Protein AF-A0A7W1JBT4-F1 (afdb_monomer_lite)

Radius of gyration: 19.93 Å; chains: 1; bounding box: 42×44×50 Å

Sequence (128 aa):
SKAARTGSGAITASFREVPMSALPQLRQLHDECQEAGFPGIMMIGRPGQPVLNVPVHEGRVGLVLATGLNPLASLWEKDHLAPGKRGDALLRLETSRPMVGPAPFEQLIPYRAFRERATALLAATAST

Structure (mmCIF, N/CA/C/O backbone):
data_AF-A0A7W1JBT4-F1
#
_entry.id   AF-A0A7W1JBT4-F1
#
loop_
_atom_site.group_PDB
_atom_site.id
_atom_site.type_symbol
_atom_site.label_atom_id
_atom_site.label_alt_id
_atom_site.label_comp_id
_atom_site.label_asym_id
_atom_site.label_entity_id
_atom_site.label_seq_id
_atom_site.pdbx_PDB_ins_code
_atom_site.Cartn_x
_atom_site.Cartn_y
_atom_site.Cartn_z
_atom_site.occupancy
_atom_site.B_iso_or_equiv
_atom_site.auth_seq_id
_atom_site.auth_comp_id
_atom_site.auth_asym_id
_atom_site.auth_atom_id
_atom_site.pdbx_PDB_model_num
ATOM 1 N N . SER A 1 1 ? 5.235 -7.204 -15.869 1.00 68.75 1 SER A N 1
ATOM 2 C CA . SER A 1 1 ? 5.820 -7.898 -14.706 1.00 68.75 1 SER A CA 1
ATOM 3 C C . SER A 1 1 ? 5.490 -9.384 -14.682 1.00 68.75 1 SER A C 1
ATOM 5 O O . SER A 1 1 ? 4.602 -9.826 -15.413 1.00 68.75 1 SER A O 1
ATOM 7 N N . LYS A 1 2 ? 6.199 -10.180 -13.865 1.00 69.75 2 LYS A N 1
ATOM 8 C CA . LYS A 1 2 ? 5.814 -11.581 -13.567 1.00 69.75 2 LYS A CA 1
ATOM 9 C C . LYS A 1 2 ? 4.412 -11.632 -12.940 1.00 69.75 2 LYS A C 1
ATOM 11 O O . LYS A 1 2 ? 3.558 -12.349 -13.450 1.00 69.75 2 LYS A O 1
ATOM 16 N N . ALA A 1 3 ? 4.161 -10.765 -11.953 1.00 75.56 3 ALA A N 1
ATOM 17 C CA . ALA A 1 3 ? 2.875 -10.639 -11.267 1.00 75.56 3 ALA A CA 1
ATOM 18 C C . ALA A 1 3 ? 1.701 -10.423 -12.238 1.00 75.56 3 ALA A C 1
ATOM 20 O O . ALA A 1 3 ? 0.725 -11.161 -12.176 1.00 75.56 3 ALA A O 1
ATOM 21 N N . ALA A 1 4 ? 1.823 -9.494 -13.193 1.00 72.38 4 ALA A N 1
ATOM 22 C CA . ALA A 1 4 ? 0.761 -9.222 -14.166 1.00 72.38 4 ALA A CA 1
ATOM 23 C C . ALA A 1 4 ? 0.524 -10.366 -15.169 1.00 72.38 4 ALA A C 1
ATOM 25 O O . ALA A 1 4 ? -0.594 -10.543 -15.636 1.00 72.38 4 ALA A O 1
ATOM 26 N N . ARG A 1 5 ? 1.562 -11.135 -15.532 1.00 76.69 5 ARG A N 1
ATOM 27 C CA . ARG A 1 5 ? 1.441 -12.214 -16.531 1.00 76.69 5 ARG A CA 1
ATOM 28 C C . ARG A 1 5 ? 0.942 -13.527 -15.947 1.00 76.69 5 ARG A C 1
ATOM 30 O O . ARG A 1 5 ? 0.265 -14.271 -16.641 1.00 76.69 5 ARG A O 1
ATOM 37 N N . THR A 1 6 ? 1.347 -13.844 -14.721 1.00 77.56 6 THR A N 1
ATOM 38 C CA . THR A 1 6 ? 1.108 -15.167 -14.126 1.00 77.56 6 THR A CA 1
ATOM 39 C C . THR A 1 6 ? 0.204 -15.114 -12.901 1.00 77.56 6 THR A C 1
ATOM 41 O O . THR A 1 6 ? -0.013 -16.146 -12.278 1.00 77.56 6 THR A O 1
ATOM 44 N N . GLY A 1 7 ? -0.229 -13.923 -12.475 1.00 71.88 7 GLY A N 1
ATOM 45 C CA . GLY A 1 7 ? -0.911 -13.734 -11.192 1.00 71.88 7 GLY A CA 1
ATOM 46 C C . GLY A 1 7 ? -0.025 -14.022 -9.972 1.00 71.88 7 GLY A C 1
ATOM 47 O O . GLY A 1 7 ? -0.526 -14.112 -8.859 1.00 71.88 7 GLY A O 1
ATOM 48 N N . SER A 1 8 ? 1.290 -14.190 -10.160 1.00 72.62 8 SER A N 1
ATOM 49 C CA . SER A 1 8 ? 2.231 -14.586 -9.107 1.00 72.62 8 SER A CA 1
ATOM 50 C C . SER A 1 8 ? 3.504 -13.745 -9.173 1.00 72.62 8 SER A C 1
ATOM 52 O O . SER A 1 8 ? 4.185 -13.687 -10.198 1.00 72.62 8 SER A O 1
ATOM 54 N N . GLY A 1 9 ? 3.839 -13.076 -8.074 1.00 73.56 9 GLY A N 1
ATOM 55 C CA . GLY A 1 9 ? 4.991 -12.184 -7.974 1.00 73.56 9 GLY A CA 1
ATOM 56 C C . GLY A 1 9 ? 4.807 -11.160 -6.861 1.00 73.56 9 GLY A C 1
ATOM 57 O O . GLY A 1 9 ? 3.793 -11.161 -6.170 1.00 73.56 9 GLY A O 1
ATOM 58 N N . ALA A 1 10 ? 5.797 -10.288 -6.695 1.00 78.38 10 ALA A N 1
ATOM 59 C CA . ALA A 1 10 ? 5.703 -9.174 -5.765 1.00 78.38 10 ALA A CA 1
ATOM 60 C C . ALA A 1 10 ? 5.029 -7.976 -6.446 1.00 78.38 10 ALA A C 1
ATOM 62 O O . ALA A 1 10 ? 5.320 -7.664 -7.600 1.00 78.38 10 ALA A O 1
ATOM 63 N N . ILE A 1 11 ? 4.150 -7.304 -5.710 1.00 79.62 11 ILE A N 1
ATOM 64 C CA . ILE A 1 11 ? 3.602 -5.990 -6.049 1.00 79.62 11 ILE A CA 1
ATOM 65 C C . ILE A 1 11 ? 3.768 -5.081 -4.836 1.00 79.62 11 ILE A C 1
ATOM 67 O O . ILE A 1 11 ? 3.926 -5.561 -3.712 1.00 79.62 11 ILE A O 1
ATOM 71 N N . THR A 1 12 ? 3.700 -3.772 -5.047 1.00 83.19 12 THR A N 1
ATOM 72 C CA . THR A 1 12 ? 3.577 -2.835 -3.929 1.00 83.19 12 THR A CA 1
ATOM 73 C C . THR A 1 12 ? 2.116 -2.741 -3.501 1.00 83.19 12 THR A C 1
ATOM 75 O O . THR A 1 12 ? 1.206 -2.795 -4.329 1.00 83.19 12 THR A O 1
ATOM 78 N N . ALA A 1 13 ? 1.878 -2.623 -2.203 1.00 84.75 13 ALA A N 1
ATOM 79 C CA . ALA A 1 13 ? 0.553 -2.382 -1.659 1.00 84.75 13 ALA A CA 1
ATOM 80 C C . ALA A 1 13 ? 0.665 -1.387 -0.509 1.00 84.75 13 ALA A C 1
ATOM 82 O O . ALA A 1 13 ? 1.661 -1.371 0.214 1.00 84.75 13 ALA A O 1
ATOM 83 N N . SER A 1 14 ? -0.359 -0.555 -0.348 1.00 88.69 14 SER A N 1
ATOM 84 C CA . SER A 1 14 ? -0.480 0.306 0.823 1.00 88.69 14 SER A CA 1
ATOM 85 C C . SER A 1 14 ? -1.373 -0.354 1.864 1.00 88.69 14 SER A C 1
ATOM 87 O O . SER A 1 14 ? -2.355 -1.020 1.529 1.00 88.69 14 SER A O 1
ATOM 89 N N . PHE A 1 15 ? -1.012 -0.163 3.128 1.00 92.94 15 PHE A N 1
ATOM 90 C CA . PHE A 1 15 ? -1.815 -0.572 4.267 1.00 92.94 15 PHE A CA 1
ATOM 91 C C . PHE A 1 15 ? -2.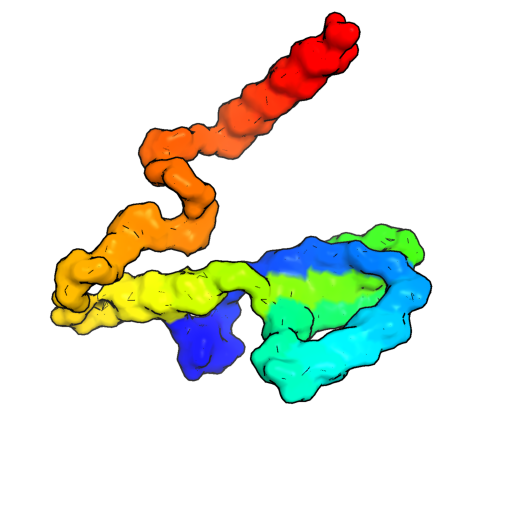516 0.649 4.850 1.00 92.94 15 PHE A C 1
ATOM 93 O O . PHE A 1 15 ? -1.891 1.697 5.030 1.00 92.94 15 PHE A O 1
ATOM 100 N N . ARG A 1 16 ? -3.812 0.533 5.127 1.00 94.38 16 ARG A N 1
ATOM 101 C CA . ARG A 1 16 ? -4.602 1.587 5.766 1.00 94.38 16 ARG A CA 1
ATOM 102 C C . ARG A 1 16 ? -5.465 0.994 6.859 1.00 94.38 16 ARG A C 1
ATOM 104 O O . ARG A 1 16 ? -5.845 -0.166 6.789 1.00 94.38 16 ARG A O 1
ATOM 111 N N . GLU A 1 17 ? -5.824 1.819 7.827 1.00 96.56 17 GLU A N 1
ATOM 112 C CA . GLU A 1 17 ? -6.800 1.455 8.843 1.00 96.56 17 GLU A CA 1
ATOM 113 C C . GLU A 1 17 ? -7.988 2.402 8.799 1.00 96.56 17 GLU A C 1
ATOM 115 O O . GLU A 1 17 ? -7.830 3.615 8.639 1.00 96.56 17 GLU A O 1
ATOM 120 N N . VAL A 1 18 ? -9.176 1.851 9.010 1.00 96.62 18 VAL A N 1
ATOM 121 C CA . VAL A 1 18 ? -10.418 2.616 9.147 1.00 96.62 18 VAL A CA 1
ATOM 122 C C . VAL A 1 18 ? -11.117 2.259 10.460 1.00 96.62 18 VAL A C 1
ATOM 124 O O . VAL A 1 18 ? -10.896 1.163 10.979 1.00 96.62 18 VAL A O 1
ATOM 127 N N . PRO A 1 19 ? -11.960 3.142 11.022 1.00 97.56 19 PRO A N 1
ATOM 128 C CA . PRO A 1 19 ? -12.802 2.792 12.164 1.00 97.56 19 PRO A CA 1
ATOM 129 C C . PRO A 1 19 ? -13.714 1.604 11.838 1.00 97.56 19 PRO A C 1
ATOM 131 O O . PRO A 1 19 ? -14.270 1.533 10.742 1.00 97.56 19 PRO A O 1
ATOM 134 N N . MET A 1 20 ? -13.928 0.696 1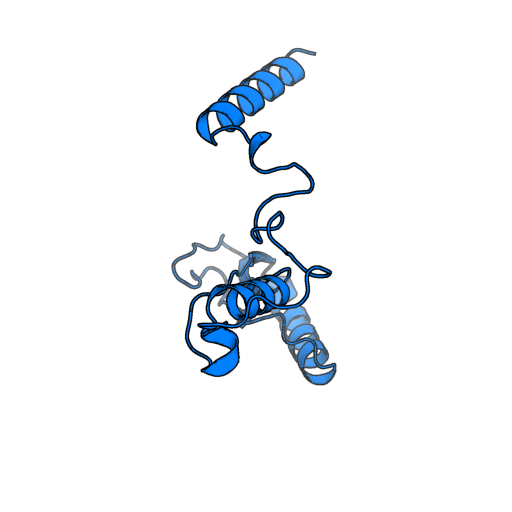2.793 1.00 97.06 20 MET A N 1
ATOM 135 C CA . MET A 1 20 ? -14.806 -0.465 12.584 1.00 97.06 20 MET A CA 1
ATOM 136 C C . MET A 1 20 ? -16.260 -0.076 12.286 1.00 97.06 20 MET A C 1
ATOM 138 O O . MET A 1 20 ? -16.965 -0.820 11.608 1.00 97.06 20 MET A O 1
ATOM 142 N N . SER A 1 21 ? -16.695 1.102 12.742 1.00 97.19 21 SER A N 1
ATOM 143 C CA . SER A 1 21 ? -18.022 1.653 12.451 1.00 97.19 21 SER A CA 1
ATOM 144 C C . SER A 1 21 ? -18.243 1.939 10.964 1.00 97.19 21 SER A C 1
ATOM 146 O O . SER A 1 21 ? -19.386 1.940 10.525 1.00 97.19 21 SER A O 1
ATOM 148 N N . ALA A 1 22 ? -17.171 2.134 10.187 1.00 96.94 22 ALA A N 1
ATOM 149 C CA . ALA A 1 22 ? -17.232 2.358 8.745 1.00 96.94 22 ALA A CA 1
ATOM 150 C C . ALA A 1 22 ? -17.216 1.053 7.928 1.00 96.94 22 ALA A C 1
ATOM 152 O O . ALA A 1 22 ? -17.261 1.101 6.701 1.00 96.94 22 ALA A O 1
ATOM 153 N N . LEU A 1 23 ? -17.114 -0.118 8.572 1.00 95.56 23 LEU A N 1
ATOM 154 C CA . LEU A 1 23 ? -16.982 -1.400 7.876 1.00 95.56 23 LEU A CA 1
ATOM 155 C C . LEU A 1 23 ? -18.170 -1.732 6.949 1.00 95.56 23 LEU A C 1
ATOM 157 O O . LEU A 1 23 ? -17.907 -2.221 5.849 1.00 95.56 23 LEU A O 1
ATOM 161 N N . PRO A 1 24 ? -19.443 -1.482 7.322 1.00 96.50 24 PRO A N 1
ATOM 162 C CA . PRO A 1 24 ? -20.569 -1.711 6.416 1.00 96.50 24 PRO A CA 1
ATOM 163 C C . PRO A 1 24 ? -20.478 -0.855 5.146 1.00 96.50 24 PRO A C 1
ATOM 165 O O . PRO A 1 24 ? -20.564 -1.385 4.043 1.00 96.50 24 PRO A O 1
ATOM 168 N N . GLN A 1 25 ? -20.211 0.445 5.295 1.00 97.00 25 GLN A N 1
ATOM 169 C CA . GLN A 1 25 ? -20.079 1.379 4.173 1.00 97.00 25 GLN A CA 1
ATOM 170 C C . GLN A 1 25 ? -18.846 1.070 3.318 1.00 97.00 25 GLN A C 1
ATOM 172 O O . GLN A 1 25 ? -18.904 1.164 2.098 1.00 97.00 25 GLN A O 1
ATOM 177 N N . LEU A 1 26 ? -17.735 0.659 3.937 1.00 95.25 26 LEU A N 1
ATOM 178 C CA . LEU A 1 26 ? -16.533 0.236 3.219 1.00 95.25 26 LEU A CA 1
ATOM 179 C C . LEU A 1 26 ? -16.802 -0.986 2.333 1.00 95.25 26 LEU A C 1
ATOM 181 O O . LEU A 1 26 ? -16.265 -1.056 1.233 1.00 95.25 26 LEU A O 1
ATOM 185 N N . ARG A 1 27 ? -17.603 -1.950 2.805 1.00 95.06 27 ARG A N 1
ATOM 186 C CA . ARG A 1 27 ? -17.978 -3.134 2.015 1.00 95.06 27 ARG A CA 1
ATOM 187 C C . ARG A 1 27 ? -18.856 -2.755 0.831 1.00 95.06 27 ARG A C 1
ATOM 189 O O . ARG A 1 27 ? -18.551 -3.165 -0.276 1.00 95.06 27 ARG A O 1
ATOM 196 N N . GLN A 1 28 ? -19.855 -1.906 1.055 1.00 96.31 28 GLN A N 1
ATOM 197 C CA . GLN A 1 28 ? -20.679 -1.389 -0.034 1.00 96.31 28 GLN A CA 1
ATOM 198 C C . GLN A 1 28 ? -19.824 -0.661 -1.086 1.00 96.31 28 GLN A C 1
ATOM 200 O O . GLN A 1 28 ? -19.905 -0.969 -2.268 1.00 96.31 28 GLN A O 1
ATOM 205 N N . LEU A 1 29 ? -18.938 0.244 -0.652 1.00 93.00 29 LEU A N 1
ATOM 206 C CA . LEU A 1 29 ? -18.033 0.957 -1.556 1.00 93.00 29 LEU A CA 1
ATOM 207 C C . LEU A 1 29 ? -17.077 0.004 -2.285 1.00 93.00 29 LEU A C 1
ATOM 209 O O . LEU A 1 29 ? -16.726 0.243 -3.437 1.00 93.00 29 LEU A O 1
ATOM 213 N N . HIS A 1 30 ? -16.618 -1.057 -1.617 1.00 91.94 30 HIS A N 1
ATOM 214 C CA . HIS A 1 30 ? -15.801 -2.085 -2.252 1.00 91.94 30 HIS A CA 1
ATOM 215 C C . HIS A 1 30 ? -16.550 -2.746 -3.408 1.00 91.94 30 HIS A C 1
ATOM 217 O O . HIS A 1 30 ? -15.978 -2.837 -4.493 1.00 91.94 30 HIS A O 1
ATOM 223 N N . ASP A 1 31 ? -17.803 -3.140 -3.190 1.00 92.75 31 ASP A N 1
ATOM 224 C CA . ASP A 1 31 ? -18.639 -3.780 -4.205 1.00 92.75 31 ASP A CA 1
ATOM 225 C C . ASP A 1 31 ? -18.889 -2.819 -5.384 1.00 92.75 31 ASP A C 1
ATOM 227 O O . ASP A 1 31 ? -18.602 -3.166 -6.529 1.00 92.75 31 ASP A O 1
ATOM 231 N N . GLU A 1 32 ? -19.260 -1.564 -5.107 1.00 90.88 32 GLU A N 1
ATOM 232 C CA . GLU A 1 32 ? -19.417 -0.509 -6.124 1.00 90.88 32 GLU A CA 1
ATOM 233 C C . GLU A 1 32 ? -18.119 -0.269 -6.926 1.00 90.88 32 GLU A C 1
ATOM 235 O O . GLU A 1 32 ? -18.147 -0.123 -8.151 1.00 90.88 32 GLU A O 1
ATOM 240 N N . CYS A 1 33 ? -16.951 -0.271 -6.269 1.00 81.88 33 CYS A N 1
ATOM 241 C CA . CYS A 1 33 ? -15.664 -0.150 -6.961 1.00 81.88 33 CYS A CA 1
ATOM 242 C C . CYS A 1 33 ? -15.377 -1.355 -7.863 1.00 81.88 33 CYS A C 1
ATOM 244 O O . CYS A 1 33 ? -14.807 -1.172 -8.940 1.00 81.88 33 CYS A O 1
ATOM 246 N N . GLN A 1 34 ? -15.728 -2.576 -7.442 1.00 81.19 34 GLN A N 1
ATOM 247 C CA . GLN A 1 34 ? -15.553 -3.769 -8.276 1.00 81.19 34 GLN A CA 1
ATOM 248 C C . GLN A 1 34 ? -16.438 -3.689 -9.522 1.00 81.19 34 GLN A C 1
ATOM 250 O O . GLN A 1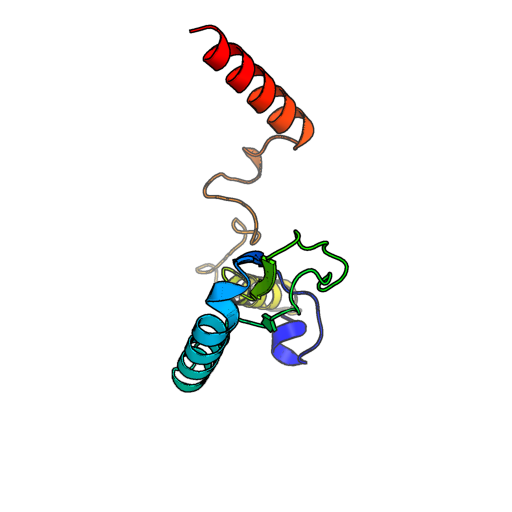 34 ? -15.941 -3.895 -10.629 1.00 81.19 34 GLN A O 1
ATOM 255 N N . GLU A 1 35 ? -17.712 -3.326 -9.357 1.00 84.38 35 GLU A N 1
ATOM 256 C CA . GLU A 1 35 ? -18.668 -3.169 -10.460 1.00 84.38 35 GLU A CA 1
ATOM 257 C C . GLU A 1 35 ? -18.230 -2.090 -11.459 1.00 84.38 35 GLU A C 1
ATOM 259 O O . GLU A 1 35 ? -18.335 -2.278 -12.671 1.00 84.38 35 GLU A O 1
ATOM 264 N N . ALA A 1 36 ? -17.658 -0.988 -10.967 1.00 80.88 36 ALA A N 1
ATOM 265 C CA . ALA A 1 36 ? -17.122 0.090 -11.794 1.00 80.88 36 ALA A CA 1
ATOM 266 C C . ALA A 1 36 ? -15.747 -0.219 -12.429 1.00 80.88 36 ALA A C 1
ATOM 268 O O . ALA A 1 36 ? -15.207 0.617 -13.155 1.00 80.88 36 ALA A O 1
ATOM 269 N N . GLY A 1 37 ? -15.156 -1.392 -12.170 1.00 76.25 37 GLY A N 1
ATOM 270 C CA . GLY A 1 37 ? -13.866 -1.789 -12.743 1.00 76.25 37 GLY A CA 1
ATOM 271 C C . GLY A 1 37 ? -12.641 -1.162 -12.065 1.00 76.25 37 GLY A C 1
ATOM 272 O O . GLY A 1 37 ? -11.576 -1.075 -12.678 1.00 76.25 37 GLY A O 1
ATOM 273 N N . PHE A 1 38 ? -12.755 -0.764 -10.795 1.00 73.56 38 PHE A N 1
ATOM 274 C CA . PHE A 1 38 ? -11.668 -0.228 -9.968 1.00 73.56 38 PHE A CA 1
ATOM 275 C C . PHE A 1 38 ? -11.260 -1.197 -8.837 1.00 73.56 38 PHE A C 1
ATOM 277 O O . PHE A 1 38 ? -11.476 -0.911 -7.654 1.00 73.56 38 PHE A O 1
ATOM 284 N N . PRO A 1 39 ? -10.611 -2.338 -9.146 1.00 69.88 39 PRO A N 1
ATOM 285 C CA . PRO A 1 39 ? -10.228 -3.333 -8.149 1.00 69.88 39 PRO A CA 1
ATOM 286 C C . PRO A 1 39 ? -8.951 -2.921 -7.395 1.00 69.88 39 PRO A C 1
ATOM 288 O O . PRO A 1 39 ? -7.881 -3.494 -7.577 1.00 69.88 39 PRO A O 1
ATOM 291 N N . GLY A 1 40 ? -9.043 -1.883 -6.560 1.00 76.62 40 GLY A N 1
ATOM 292 C CA . GLY A 1 40 ? -7.911 -1.381 -5.769 1.00 76.62 40 GLY A CA 1
ATOM 293 C C . GLY A 1 40 ? -7.782 -2.023 -4.386 1.00 76.62 40 GLY A C 1
ATOM 294 O O . GLY A 1 40 ? -6.685 -2.085 -3.831 1.00 76.62 40 GLY A O 1
ATOM 295 N N . ILE A 1 41 ? -8.891 -2.500 -3.817 1.00 86.69 41 ILE A N 1
ATOM 296 C CA . ILE A 1 41 ? -8.933 -3.147 -2.500 1.00 86.69 41 ILE A CA 1
ATOM 297 C C . ILE A 1 41 ? -8.659 -4.640 -2.668 1.00 86.69 41 ILE A C 1
ATOM 299 O O . ILE A 1 41 ? -9.456 -5.353 -3.269 1.00 86.69 41 ILE A O 1
ATOM 303 N N . MET A 1 42 ? -7.546 -5.103 -2.102 1.00 86.69 42 MET A N 1
ATOM 304 C CA . MET A 1 42 ? -7.121 -6.505 -2.149 1.00 86.69 42 MET A CA 1
ATOM 305 C C . MET A 1 42 ? -7.638 -7.316 -0.964 1.00 86.69 42 MET A C 1
ATOM 307 O O . MET A 1 42 ? -7.878 -8.512 -1.087 1.00 86.69 42 MET A O 1
ATOM 311 N N . MET A 1 43 ? -7.743 -6.688 0.210 1.00 90.50 43 MET A N 1
ATOM 312 C CA . MET A 1 43 ? -8.152 -7.372 1.433 1.00 90.50 43 MET A CA 1
ATOM 313 C C . MET A 1 43 ? -8.731 -6.383 2.437 1.00 90.50 43 MET A C 1
ATOM 315 O O . MET A 1 43 ? -8.122 -5.348 2.707 1.00 90.50 43 MET A O 1
ATOM 319 N N . ILE A 1 44 ? -9.868 -6.745 3.028 1.00 95.06 44 ILE A N 1
ATOM 320 C CA . ILE A 1 44 ? -10.452 -6.078 4.194 1.00 95.06 44 ILE A CA 1
ATOM 321 C C . ILE A 1 44 ? -10.321 -7.041 5.375 1.00 95.06 44 ILE A C 1
ATOM 323 O O . ILE A 1 44 ? -10.787 -8.180 5.312 1.00 95.06 44 ILE A O 1
ATOM 327 N N . GLY A 1 45 ? -9.658 -6.597 6.437 1.00 94.94 45 GLY A N 1
ATOM 328 C CA . GLY A 1 45 ? -9.448 -7.373 7.652 1.00 94.94 45 GLY A CA 1
ATOM 329 C C . GLY A 1 45 ? -10.704 -7.536 8.505 1.00 94.94 45 GLY A C 1
ATOM 330 O O . GLY A 1 45 ? -11.792 -7.051 8.188 1.00 94.94 45 GLY A O 1
ATOM 331 N N . ARG A 1 46 ? -10.534 -8.202 9.648 1.00 94.62 46 ARG A N 1
ATOM 332 C CA . ARG A 1 46 ? -11.541 -8.226 10.717 1.00 94.62 46 ARG A CA 1
ATOM 333 C C . ARG A 1 46 ? -11.218 -7.140 11.756 1.00 94.62 46 ARG A C 1
ATOM 335 O O . ARG A 1 46 ? -10.045 -6.795 11.902 1.00 94.62 46 ARG A O 1
ATOM 342 N N . PRO A 1 47 ? -12.218 -6.603 12.478 1.00 95.25 47 PRO A N 1
ATOM 343 C CA . PRO A 1 47 ? -11.981 -5.614 13.529 1.00 95.25 47 PRO A CA 1
ATOM 344 C C . PRO A 1 47 ? -10.958 -6.089 14.566 1.00 95.25 47 PRO A C 1
ATOM 346 O O . PRO A 1 47 ? -11.077 -7.200 15.081 1.00 95.25 47 PRO A O 1
ATOM 349 N N . GLY A 1 48 ? -9.949 -5.259 14.841 1.00 92.56 48 GLY A N 1
ATOM 350 C CA . GLY A 1 48 ? -8.884 -5.528 15.814 1.00 92.56 48 GLY A CA 1
ATOM 351 C C . GLY A 1 48 ? -7.987 -6.728 15.489 1.00 92.56 48 GLY A C 1
ATOM 352 O O . GLY A 1 48 ? -7.220 -7.155 16.346 1.00 92.56 48 GLY A O 1
ATOM 353 N N . GLN A 1 49 ? -8.088 -7.308 14.287 1.00 95.44 49 GLN A N 1
ATOM 354 C CA . GLN A 1 49 ? -7.283 -8.462 13.888 1.00 95.44 49 GLN A CA 1
ATOM 355 C C . GLN A 1 49 ? -6.159 -8.047 12.934 1.00 95.44 49 GLN A C 1
ATOM 357 O O . GLN A 1 49 ? -6.416 -7.275 12.004 1.00 95.44 49 GLN A O 1
ATOM 362 N N . PRO A 1 50 ? -4.938 -8.587 13.105 1.00 93.25 50 PRO A N 1
ATOM 363 C CA . PRO A 1 50 ? -3.846 -8.361 12.169 1.00 93.25 50 PRO A CA 1
ATOM 364 C C . PRO A 1 50 ? -4.192 -8.802 10.744 1.00 93.25 50 PRO A C 1
ATOM 366 O O . PRO A 1 50 ? -4.918 -9.774 10.526 1.00 93.25 50 PRO A O 1
ATOM 369 N N . VAL A 1 51 ? -3.611 -8.117 9.761 1.00 93.62 51 VAL A N 1
ATOM 370 C CA . VAL A 1 51 ? -3.771 -8.421 8.334 1.00 93.62 51 VAL A CA 1
ATOM 371 C C . VAL A 1 51 ? -2.387 -8.526 7.711 1.00 93.62 51 VAL A C 1
ATOM 373 O O . VAL A 1 51 ? -1.597 -7.596 7.816 1.00 93.62 51 VAL A O 1
ATOM 376 N N . LEU A 1 52 ? -2.069 -9.661 7.078 1.00 90.00 52 LEU A N 1
ATOM 377 C CA . LEU A 1 52 ? -0.728 -9.936 6.529 1.00 90.00 52 LEU A CA 1
ATOM 378 C C . LEU A 1 52 ? 0.404 -9.703 7.553 1.00 90.00 52 LEU A C 1
ATOM 380 O O . LEU A 1 52 ? 1.449 -9.152 7.220 1.00 90.00 52 LEU A O 1
ATOM 384 N N . ASN A 1 53 ? 0.180 -10.105 8.810 1.00 91.56 53 ASN A N 1
ATOM 385 C CA . ASN A 1 53 ? 1.079 -9.875 9.951 1.00 91.56 53 ASN A CA 1
ATOM 386 C C . ASN A 1 53 ? 1.338 -8.395 10.295 1.00 91.56 53 ASN A C 1
ATOM 388 O O . ASN A 1 53 ? 2.209 -8.102 11.112 1.00 91.56 53 ASN A O 1
ATOM 392 N N . VAL A 1 54 ? 0.571 -7.464 9.722 1.00 91.69 54 VAL A N 1
ATOM 393 C CA . VAL A 1 54 ? 0.550 -6.060 10.142 1.00 91.69 54 VAL A CA 1
ATOM 394 C C . VAL A 1 54 ? -0.471 -5.916 11.277 1.00 91.69 54 VAL A C 1
ATOM 396 O O . VAL A 1 54 ? -1.632 -6.294 11.081 1.00 91.69 54 VAL A O 1
ATOM 399 N N . PRO A 1 55 ? -0.072 -5.426 12.466 1.00 93.38 55 PRO A N 1
ATOM 400 C CA . PRO A 1 55 ? -0.996 -5.224 13.578 1.00 93.38 55 PRO A CA 1
ATOM 401 C C . PRO A 1 55 ? -2.030 -4.144 13.238 1.00 93.38 55 PRO A C 1
ATOM 403 O O . PRO A 1 55 ? -1.727 -3.204 12.508 1.00 93.38 55 PRO A O 1
ATOM 406 N N . VAL A 1 56 ? -3.239 -4.290 13.784 1.00 96.19 56 VAL A N 1
ATOM 407 C CA . VAL A 1 56 ? -4.346 -3.337 13.627 1.00 96.19 56 VAL A CA 1
ATOM 408 C C . VAL A 1 56 ? -4.757 -2.829 14.999 1.00 96.19 56 VAL A C 1
ATOM 410 O O . VAL A 1 56 ? -4.892 -3.624 15.930 1.00 96.19 56 VAL A O 1
ATOM 413 N N . HIS A 1 57 ? -4.972 -1.521 15.124 1.00 94.94 57 HIS A N 1
ATOM 414 C CA . HIS A 1 57 ? -5.402 -0.922 16.386 1.00 94.94 57 HIS A CA 1
ATOM 415 C C . HIS A 1 57 ? -6.802 -1.394 16.805 1.00 94.94 57 HIS A C 1
ATOM 417 O O . HIS A 1 57 ? -7.672 -1.684 15.977 1.00 94.94 57 HIS A O 1
ATOM 423 N N . GLU A 1 58 ? -7.043 -1.421 18.115 1.00 94.62 58 GLU A N 1
ATOM 424 C CA . GLU A 1 58 ? -8.365 -1.710 18.662 1.00 94.62 58 GLU A CA 1
ATOM 425 C C . GLU A 1 58 ? -9.417 -0.729 18.112 1.00 94.62 58 GLU A C 1
ATOM 427 O O . GLU A 1 58 ? -9.147 0.451 17.876 1.00 94.62 58 GLU A O 1
ATOM 432 N N . GLY A 1 59 ? -10.618 -1.239 17.830 1.00 95.81 59 GLY A N 1
ATOM 433 C CA . GLY A 1 59 ? -11.691 -0.457 17.209 1.00 95.81 59 GLY A CA 1
ATOM 434 C C . GLY A 1 59 ? -11.466 -0.110 15.730 1.00 95.81 59 GLY A C 1
ATOM 435 O O . GLY A 1 59 ? -12.276 0.618 15.148 1.00 95.81 59 GLY A O 1
ATOM 436 N N . ARG A 1 60 ? -10.404 -0.623 15.090 1.00 98.06 60 ARG A N 1
ATOM 437 C CA . ARG A 1 60 ? -10.110 -0.407 13.665 1.00 98.06 60 ARG A CA 1
ATOM 438 C C . ARG A 1 60 ? -10.106 -1.695 12.853 1.00 98.06 60 ARG A C 1
ATOM 440 O O . ARG A 1 60 ? -10.073 -2.803 13.382 1.00 98.06 60 ARG A O 1
ATOM 447 N N . VAL A 1 61 ? -10.172 -1.531 11.537 1.00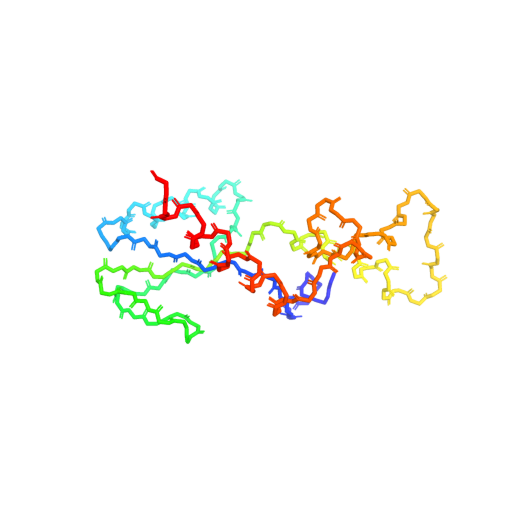 97.69 61 VAL A N 1
ATOM 448 C CA . VAL A 1 61 ? -10.081 -2.595 10.535 1.00 97.69 61 VAL A CA 1
ATOM 449 C C . VAL A 1 61 ? -8.942 -2.259 9.579 1.00 97.69 61 VAL A C 1
ATOM 451 O O . VAL A 1 61 ? -8.889 -1.147 9.052 1.00 97.69 61 VAL A O 1
ATOM 454 N N . GLY A 1 62 ? -8.047 -3.222 9.350 1.00 96.56 62 GLY A N 1
ATOM 455 C CA . GLY A 1 62 ? -6.968 -3.106 8.369 1.00 96.56 62 GLY A CA 1
ATOM 456 C C . GLY A 1 62 ? -7.453 -3.313 6.932 1.00 96.56 62 GLY A C 1
ATOM 457 O O . GLY A 1 62 ? -8.330 -4.136 6.671 1.00 96.56 62 GLY A O 1
ATOM 458 N N . LEU A 1 63 ? -6.852 -2.589 5.994 1.00 95.06 63 LEU A N 1
ATOM 459 C CA . LEU A 1 63 ? -7.151 -2.594 4.565 1.00 95.06 63 LEU A CA 1
ATOM 460 C C . LEU A 1 63 ? -5.846 -2.694 3.772 1.00 95.06 63 LEU A C 1
ATOM 462 O O . LEU A 1 63 ? -4.920 -1.912 3.998 1.00 95.06 63 LEU A O 1
ATOM 466 N N . VAL A 1 64 ? -5.794 -3.609 2.805 1.00 91.88 64 VAL A N 1
ATOM 467 C CA . VAL A 1 64 ? -4.681 -3.731 1.853 1.00 91.88 64 VAL A CA 1
ATOM 468 C C . VAL A 1 64 ? -5.139 -3.238 0.489 1.00 91.88 64 VAL A C 1
ATOM 470 O O . VAL A 1 64 ? -6.122 -3.733 -0.063 1.00 91.88 64 VAL A O 1
ATOM 473 N N . LEU A 1 65 ? -4.407 -2.275 -0.062 1.00 87.12 65 LEU A N 1
ATOM 474 C CA . LEU A 1 65 ? -4.710 -1.616 -1.327 1.00 87.12 65 LEU A CA 1
ATOM 475 C C . LEU A 1 65 ? -3.579 -1.843 -2.332 1.00 87.12 65 LEU A C 1
ATOM 477 O O . LEU A 1 65 ? -2.455 -1.394 -2.099 1.00 87.12 65 LEU A O 1
ATOM 481 N N . ALA A 1 66 ? -3.875 -2.474 -3.468 1.00 81.12 66 ALA A N 1
ATOM 482 C CA . ALA A 1 66 ? -2.963 -2.550 -4.607 1.00 81.12 66 ALA A CA 1
ATOM 483 C C . ALA A 1 66 ? -3.195 -1.336 -5.516 1.00 81.12 66 ALA A C 1
ATOM 485 O O . ALA A 1 66 ? -3.980 -1.381 -6.458 1.00 81.12 66 ALA A O 1
ATOM 486 N N . THR A 1 67 ? -2.531 -0.223 -5.211 1.00 72.88 67 THR A N 1
ATOM 487 C CA . THR A 1 67 ? -2.738 1.061 -5.900 1.00 72.88 67 THR A CA 1
ATOM 488 C C . THR A 1 67 ? -1.418 1.703 -6.329 1.00 72.88 67 THR A C 1
ATOM 490 O O . THR A 1 67 ? -0.331 1.208 -6.027 1.00 72.88 67 THR A O 1
ATOM 493 N N . GLY A 1 68 ? -1.503 2.816 -7.061 1.00 76.75 68 GLY A N 1
ATOM 494 C CA . GLY A 1 68 ? -0.346 3.631 -7.423 1.00 76.75 68 GLY A CA 1
ATOM 495 C C . GLY A 1 68 ? 0.406 3.103 -8.645 1.00 76.75 68 GLY A C 1
ATOM 496 O O . GLY A 1 68 ? -0.153 3.018 -9.735 1.00 76.75 68 GLY A O 1
ATOM 497 N N . LEU A 1 69 ? 1.693 2.789 -8.474 1.00 78.94 69 LEU A N 1
ATOM 498 C CA . LEU A 1 69 ? 2.658 2.626 -9.572 1.00 78.94 69 LEU A CA 1
ATOM 499 C C . LEU A 1 69 ? 2.899 1.170 -10.012 1.00 78.94 69 LEU A C 1
ATOM 501 O O . LEU A 1 69 ? 3.797 0.923 -10.814 1.00 78.94 69 LEU A O 1
ATOM 505 N N . ASN A 1 70 ? 2.101 0.200 -9.550 1.00 78.75 70 ASN A N 1
ATOM 506 C CA . ASN A 1 70 ? 2.222 -1.203 -9.983 1.00 78.75 70 ASN A CA 1
ATOM 507 C C . ASN A 1 70 ? 2.150 -1.396 -11.518 1.00 78.75 70 ASN A C 1
ATOM 509 O O . ASN A 1 70 ? 2.932 -2.198 -12.045 1.00 78.75 70 ASN A O 1
ATOM 513 N N . PRO A 1 71 ? 1.293 -0.670 -12.274 1.00 76.81 71 PRO A N 1
ATOM 514 C CA . PRO A 1 71 ? 1.322 -0.715 -13.738 1.00 76.81 71 PRO A CA 1
ATOM 515 C C . PRO A 1 71 ? 2.632 -0.177 -14.328 1.00 76.81 71 PRO A C 1
ATOM 517 O O . PRO A 1 71 ? 3.193 -0.792 -15.233 1.00 76.81 71 PRO A O 1
ATOM 520 N N . LEU A 1 72 ? 3.168 0.919 -13.778 1.00 77.62 72 LEU A N 1
ATOM 521 C CA . LEU A 1 72 ? 4.428 1.508 -14.238 1.00 77.62 72 LEU A CA 1
ATOM 522 C C . LEU A 1 72 ? 5.618 0.585 -13.948 1.00 77.62 72 LEU A C 1
ATOM 524 O O . LEU A 1 72 ? 6.450 0.371 -14.824 1.00 77.62 72 LEU A O 1
ATOM 528 N N . ALA A 1 73 ? 5.658 -0.039 -12.768 1.00 75.56 73 ALA A N 1
ATOM 529 C CA . ALA A 1 73 ? 6.639 -1.078 -12.456 1.00 75.56 73 ALA A CA 1
ATOM 530 C C . ALA A 1 73 ? 6.528 -2.267 -13.416 1.00 75.56 73 ALA A C 1
ATOM 532 O O . ALA A 1 73 ? 7.530 -2.799 -13.889 1.00 75.56 73 ALA A O 1
ATOM 533 N N . SER A 1 74 ? 5.300 -2.638 -13.783 1.00 74.62 74 SER A N 1
ATOM 534 C CA . SER A 1 74 ? 5.059 -3.713 -14.739 1.00 74.62 74 SER A CA 1
ATOM 535 C C . SER A 1 74 ? 5.549 -3.399 -16.151 1.00 74.62 74 SER A C 1
ATOM 537 O O . SER A 1 74 ? 5.998 -4.336 -16.820 1.00 74.62 74 SER A O 1
ATOM 539 N N . LEU A 1 75 ? 5.462 -2.134 -16.576 1.00 74.25 75 LEU A N 1
ATOM 540 C CA . LEU A 1 75 ? 6.000 -1.628 -17.840 1.00 74.25 75 LEU A CA 1
ATOM 541 C C . LEU A 1 75 ? 7.531 -1.567 -17.799 1.00 74.25 75 LEU A C 1
ATOM 543 O O . LEU A 1 75 ? 8.183 -2.138 -18.666 1.00 74.25 75 LEU A O 1
ATOM 547 N N . TRP A 1 76 ? 8.099 -0.996 -16.735 1.00 74.75 76 TRP A N 1
ATOM 548 C CA . TRP A 1 76 ? 9.545 -0.940 -16.531 1.00 74.75 76 TRP A CA 1
ATOM 549 C C . TRP A 1 76 ? 10.187 -2.336 -16.581 1.00 74.75 76 TRP A C 1
ATOM 551 O O . TRP A 1 76 ? 11.146 -2.552 -17.319 1.00 74.75 76 TRP A O 1
ATOM 561 N N . GLU A 1 77 ? 9.613 -3.318 -15.874 1.00 72.25 77 GLU A N 1
ATOM 562 C CA . GLU A 1 77 ? 10.082 -4.711 -15.904 1.00 72.25 77 GLU A CA 1
ATOM 563 C C . GLU A 1 77 ? 10.011 -5.333 -17.303 1.00 72.25 77 GLU A C 1
ATOM 565 O O . GLU A 1 77 ? 10.873 -6.130 -17.667 1.00 72.25 77 GLU A O 1
ATOM 570 N N . LYS A 1 78 ? 8.978 -5.008 -18.090 1.00 70.44 78 LYS A N 1
ATOM 571 C CA . LYS A 1 78 ? 8.830 -5.527 -19.456 1.00 70.44 78 LYS A CA 1
ATOM 572 C C . LYS A 1 78 ? 9.976 -5.042 -20.346 1.00 70.44 78 LYS A C 1
ATOM 574 O O . LYS A 1 78 ? 10.519 -5.846 -21.101 1.00 70.44 78 LYS A O 1
ATOM 579 N N . ASP A 1 79 ? 10.340 -3.770 -20.232 1.00 65.19 79 ASP A N 1
ATOM 580 C CA . ASP A 1 79 ? 11.357 -3.153 -21.084 1.00 65.19 79 ASP A CA 1
ATOM 581 C C . ASP A 1 79 ? 12.787 -3.551 -20.675 1.00 65.19 79 ASP A C 1
ATOM 583 O O . ASP A 1 79 ? 13.678 -3.593 -21.519 1.00 65.19 79 ASP A O 1
ATOM 587 N N . HIS A 1 80 ? 13.006 -3.919 -19.405 1.00 62.34 80 HIS A N 1
ATOM 588 C CA . HIS A 1 80 ? 14.332 -4.279 -18.881 1.00 62.34 80 HIS A CA 1
ATOM 589 C C . HIS A 1 80 ? 14.611 -5.791 -18.815 1.00 62.34 80 HIS A C 1
ATOM 591 O O . HIS A 1 80 ? 15.774 -6.188 -18.771 1.00 62.34 80 HIS A O 1
ATOM 597 N N . LEU A 1 81 ? 13.584 -6.653 -18.804 1.00 61.84 81 LEU A N 1
ATOM 598 C CA . LEU A 1 81 ? 13.751 -8.114 -18.691 1.00 61.84 81 LEU A CA 1
ATOM 599 C C . LEU A 1 81 ? 13.608 -8.869 -20.026 1.00 61.84 81 LEU A C 1
ATOM 601 O O . LEU A 1 81 ? 13.724 -10.095 -20.043 1.00 61.84 81 LEU A O 1
ATOM 605 N N . ALA A 1 82 ? 13.348 -8.184 -21.145 1.00 56.81 82 ALA A N 1
ATOM 606 C CA . ALA A 1 82 ? 13.251 -8.815 -22.461 1.00 56.81 82 ALA A CA 1
ATOM 607 C C . ALA A 1 82 ? 14.642 -8.943 -23.128 1.00 56.81 82 ALA A C 1
ATOM 609 O O . ALA A 1 82 ? 15.253 -7.924 -23.461 1.00 56.81 82 ALA A O 1
ATOM 610 N N . PRO A 1 83 ? 15.162 -10.162 -23.380 1.00 48.44 83 PRO A N 1
ATOM 611 C CA . PRO A 1 83 ? 16.442 -10.329 -24.063 1.00 48.44 83 PRO A CA 1
ATOM 612 C C . PRO A 1 83 ? 16.374 -9.803 -25.508 1.00 48.44 83 PRO A C 1
ATOM 614 O O . PRO A 1 83 ? 15.478 -10.157 -26.272 1.00 48.44 83 PRO A O 1
ATOM 617 N N . GLY A 1 84 ? 17.331 -8.949 -25.890 1.00 56.94 84 GLY A N 1
ATOM 618 C CA . GLY A 1 84 ? 17.575 -8.553 -27.285 1.00 56.94 84 GLY A CA 1
ATOM 619 C C . GLY A 1 84 ? 16.730 -7.405 -27.857 1.00 56.94 84 GLY A C 1
ATOM 620 O O . GLY A 1 84 ? 16.970 -7.012 -28.995 1.00 56.94 84 GLY A O 1
ATOM 621 N N . LYS A 1 85 ? 15.792 -6.812 -27.107 1.00 50.50 85 LYS A N 1
ATOM 622 C CA . LYS A 1 85 ? 15.045 -5.622 -27.555 1.00 50.50 85 LYS A CA 1
ATOM 623 C C . LYS A 1 85 ? 15.447 -4.393 -26.748 1.00 50.50 85 LYS A C 1
ATOM 625 O O . LYS A 1 85 ? 14.807 -4.048 -25.764 1.00 50.50 85 LYS A O 1
ATOM 630 N N . ARG A 1 86 ? 16.491 -3.698 -27.212 1.00 51.19 86 ARG A N 1
ATOM 631 C CA . ARG A 1 86 ? 16.672 -2.267 -26.924 1.00 51.19 86 ARG A CA 1
ATOM 632 C C . ARG A 1 86 ? 15.561 -1.528 -27.675 1.00 51.19 86 ARG A C 1
ATOM 634 O O . ARG A 1 86 ? 15.723 -1.209 -28.848 1.00 51.19 86 ARG A O 1
ATOM 641 N N . GLY A 1 87 ? 14.395 -1.418 -27.040 1.00 49.19 87 GLY A N 1
ATOM 642 C CA . GLY A 1 87 ? 13.242 -0.695 -27.567 1.00 49.19 87 GLY A CA 1
ATOM 643 C C . GLY A 1 87 ? 13.574 0.771 -27.839 1.00 49.19 87 GLY A C 1
ATOM 644 O O . GLY A 1 87 ? 14.500 1.327 -27.250 1.00 49.19 87 GLY A O 1
ATOM 645 N N . ASP A 1 88 ? 12.826 1.341 -28.776 1.00 46.34 88 ASP A N 1
ATOM 646 C CA . ASP A 1 88 ? 12.961 2.685 -29.330 1.00 46.34 88 ASP A CA 1
ATOM 647 C C . ASP A 1 88 ? 13.266 3.760 -28.269 1.00 46.34 88 ASP A C 1
ATOM 649 O O . ASP A 1 88 ? 12.688 3.773 -27.179 1.00 46.34 88 ASP A O 1
ATOM 653 N N . ALA A 1 89 ? 14.189 4.670 -28.585 1.00 49.22 89 ALA A N 1
ATOM 654 C CA . ALA A 1 89 ? 14.836 5.573 -27.627 1.00 49.22 89 ALA A CA 1
ATOM 655 C C . ALA A 1 89 ? 13.880 6.540 -26.894 1.00 49.22 89 ALA A C 1
ATOM 657 O O . ALA A 1 89 ? 14.285 7.170 -25.917 1.00 49.22 89 ALA A O 1
ATOM 658 N N . LEU A 1 90 ? 12.624 6.647 -27.337 1.00 45.84 90 LEU A N 1
ATOM 659 C CA . LEU A 1 90 ? 11.644 7.615 -26.844 1.00 45.84 90 LEU A CA 1
ATOM 660 C C . LEU A 1 90 ? 11.047 7.286 -25.462 1.00 45.84 90 LEU A C 1
ATOM 662 O O . LEU A 1 90 ? 10.470 8.165 -24.831 1.00 45.84 90 LEU A O 1
ATOM 666 N N . LEU A 1 91 ? 11.178 6.045 -24.980 1.00 46.00 91 LEU A N 1
ATOM 667 C CA . LEU A 1 91 ? 10.605 5.586 -23.702 1.00 46.00 91 LEU A CA 1
ATOM 668 C C . LEU A 1 91 ? 11.648 4.902 -22.812 1.00 46.00 91 LEU A C 1
ATOM 670 O O . LEU A 1 91 ? 11.360 3.967 -22.068 1.00 46.00 91 LEU A O 1
ATOM 674 N N . ARG A 1 92 ? 12.890 5.395 -22.863 1.00 51.09 92 ARG A N 1
ATOM 675 C CA . ARG A 1 92 ? 13.921 5.048 -21.885 1.00 51.09 92 ARG A CA 1
ATOM 676 C C . ARG A 1 92 ? 13.508 5.561 -20.507 1.00 51.09 92 ARG A C 1
ATOM 678 O O . ARG A 1 92 ? 13.901 6.642 -20.084 1.00 51.09 92 ARG A O 1
ATOM 685 N N . LEU A 1 93 ? 12.774 4.736 -19.766 1.00 48.81 93 LEU A N 1
ATOM 686 C CA . LEU A 1 93 ? 12.603 4.834 -18.313 1.00 48.81 93 LEU A CA 1
ATOM 687 C C . LEU A 1 93 ? 13.936 4.561 -17.574 1.00 48.81 93 LEU A C 1
ATOM 689 O O . LEU A 1 93 ? 13.940 3.972 -16.495 1.00 48.81 93 LEU A O 1
ATOM 693 N N . GLU A 1 94 ? 15.080 4.967 -18.138 1.00 44.53 94 GLU A N 1
ATOM 694 C CA . GLU A 1 94 ? 16.402 4.844 -17.510 1.00 44.53 94 GLU A CA 1
ATOM 695 C C . GLU A 1 94 ? 16.498 5.706 -16.237 1.00 44.53 94 GLU A C 1
ATOM 697 O O . GLU A 1 94 ? 17.310 5.428 -15.360 1.00 44.53 94 GLU A O 1
ATOM 702 N N . THR A 1 95 ? 15.613 6.694 -16.077 1.00 45.50 95 THR A N 1
ATOM 703 C CA . THR A 1 95 ? 15.574 7.619 -14.934 1.00 45.50 95 THR A CA 1
ATOM 704 C C . THR A 1 95 ? 14.486 7.325 -13.906 1.00 45.50 95 THR A C 1
ATOM 706 O O . THR A 1 95 ? 14.522 7.888 -12.814 1.00 45.50 95 THR A O 1
ATOM 709 N N . SER A 1 96 ? 13.524 6.446 -14.199 1.00 42.66 96 SER A N 1
ATOM 710 C CA . SER A 1 96 ? 12.408 6.189 -13.286 1.00 42.66 96 SER A CA 1
ATOM 711 C C . SER A 1 96 ? 12.412 4.737 -12.838 1.00 42.66 96 SER A C 1
ATOM 713 O O . SER A 1 96 ? 11.710 3.878 -13.369 1.00 42.66 96 SER A O 1
ATOM 715 N N . ARG A 1 97 ? 13.225 4.463 -11.812 1.00 52.66 97 ARG A N 1
ATOM 716 C CA . ARG A 1 97 ? 12.954 3.323 -10.938 1.00 52.66 97 ARG A CA 1
ATOM 717 C C . ARG A 1 97 ? 11.651 3.659 -10.212 1.00 52.66 97 ARG A C 1
ATOM 719 O O . ARG A 1 97 ? 11.603 4.709 -9.572 1.00 52.66 97 ARG A O 1
ATOM 726 N N . PRO A 1 98 ? 10.600 2.834 -10.297 1.00 50.19 98 PRO A N 1
ATOM 727 C CA . PRO A 1 98 ? 9.352 3.093 -9.588 1.00 50.19 98 PRO A CA 1
ATOM 728 C C . PRO A 1 98 ? 9.624 3.038 -8.078 1.00 50.19 98 PRO A C 1
ATOM 730 O O . PRO A 1 98 ? 9.594 1.957 -7.515 1.00 50.19 98 PRO A O 1
ATOM 733 N N . MET A 1 99 ? 9.998 4.174 -7.471 1.00 52.94 99 MET A N 1
ATOM 734 C CA . MET A 1 99 ? 10.165 4.466 -6.031 1.00 52.94 99 MET A CA 1
ATOM 735 C C . MET A 1 99 ? 10.875 5.815 -5.761 1.00 52.94 99 MET A C 1
ATOM 737 O O . MET A 1 99 ? 10.915 6.243 -4.609 1.00 52.94 99 MET A O 1
ATOM 741 N N . VAL A 1 100 ? 11.443 6.504 -6.757 1.00 44.41 100 VAL A N 1
ATOM 742 C CA . VAL A 1 100 ? 12.008 7.853 -6.551 1.00 44.41 100 VAL A CA 1
ATOM 743 C C . VAL A 1 100 ? 10.893 8.882 -6.764 1.00 44.41 100 VAL A C 1
ATOM 745 O O . VAL A 1 100 ? 10.228 8.853 -7.796 1.00 44.41 100 VAL A O 1
ATOM 748 N N . GLY A 1 101 ? 10.658 9.780 -5.799 1.00 46.09 101 GLY A N 1
ATOM 749 C CA . GLY A 1 101 ? 9.901 11.018 -6.052 1.00 46.09 101 GLY A CA 1
ATOM 750 C C . GLY A 1 101 ? 10.555 11.856 -7.173 1.00 46.09 101 GLY A C 1
ATOM 751 O O . GLY A 1 101 ? 11.522 11.402 -7.773 1.00 46.09 101 GLY A O 1
ATOM 752 N N . PRO A 1 102 ? 10.108 13.093 -7.460 1.00 41.25 102 PRO A N 1
ATOM 753 C CA . PRO A 1 102 ? 10.576 13.883 -8.617 1.00 41.25 102 PRO A CA 1
ATOM 754 C C . PRO A 1 102 ? 12.083 14.225 -8.627 1.00 41.25 102 PRO A C 1
ATOM 756 O O . PRO A 1 102 ? 12.557 14.881 -9.550 1.00 41.25 102 PRO A O 1
ATOM 759 N N . ALA A 1 103 ? 12.838 13.810 -7.610 1.00 42.75 103 ALA A N 1
ATOM 760 C CA . ALA A 1 103 ? 14.273 13.991 -7.520 1.00 42.75 103 ALA A CA 1
ATOM 761 C C . ALA A 1 103 ? 15.020 12.858 -8.256 1.00 42.75 103 ALA A C 1
ATOM 763 O O . ALA A 1 103 ? 14.725 11.681 -8.023 1.00 42.75 103 ALA A O 1
ATOM 764 N N . PRO A 1 104 ? 16.023 13.188 -9.090 1.00 43.38 104 PRO A N 1
ATOM 765 C CA . PRO A 1 104 ? 17.017 12.233 -9.569 1.00 43.38 104 PRO A CA 1
ATOM 766 C C . PRO A 1 104 ? 17.586 11.381 -8.428 1.00 43.38 104 PRO A C 1
ATOM 768 O O . PRO A 1 104 ? 17.765 11.862 -7.308 1.00 43.38 104 PRO A O 1
ATOM 771 N N . PHE A 1 105 ? 17.878 10.110 -8.706 1.00 42.94 105 PHE A N 1
ATOM 772 C CA . PHE A 1 105 ? 18.360 9.155 -7.701 1.00 42.94 105 PHE A CA 1
ATOM 773 C C . PHE A 1 105 ? 19.636 9.644 -7.000 1.00 42.94 105 PHE A C 1
ATOM 775 O O . PHE A 1 105 ? 19.793 9.468 -5.795 1.00 42.94 105 PHE A O 1
ATOM 782 N N . GLU A 1 106 ? 20.505 10.320 -7.746 1.00 50.84 106 GLU A N 1
ATOM 783 C CA . GLU A 1 106 ? 21.759 10.920 -7.292 1.00 50.84 106 GLU A CA 1
ATOM 784 C C . GLU A 1 106 ? 21.544 12.021 -6.241 1.00 50.84 106 GLU A C 1
ATOM 786 O O . GLU A 1 106 ? 22.470 12.373 -5.515 1.00 50.84 106 GLU A O 1
ATOM 791 N N . GLN A 1 107 ? 20.325 12.564 -6.149 1.00 53.78 107 GLN A N 1
ATOM 792 C CA . GLN A 1 107 ? 19.939 13.592 -5.183 1.00 53.78 107 GLN A CA 1
ATOM 793 C C . GLN A 1 107 ? 19.326 13.008 -3.899 1.00 53.78 107 GLN A C 1
ATOM 795 O O . GLN A 1 107 ? 19.069 13.753 -2.951 1.00 53.78 107 GLN A O 1
ATOM 800 N N . LEU A 1 108 ? 19.082 11.692 -3.832 1.00 55.03 108 LEU A N 1
ATOM 801 C CA . LEU A 1 108 ? 18.575 11.058 -2.618 1.00 55.03 108 LEU A CA 1
ATOM 802 C C . LEU A 1 108 ? 19.679 10.876 -1.573 1.00 55.03 108 LEU A C 1
ATOM 804 O O . LEU A 1 108 ? 20.797 10.463 -1.868 1.00 55.03 108 LEU A O 1
ATOM 808 N N . ILE A 1 109 ? 19.330 11.119 -0.310 1.00 66.06 109 ILE A N 1
ATOM 809 C CA . ILE A 1 109 ? 20.209 10.867 0.837 1.00 66.06 109 ILE A CA 1
ATOM 810 C C . ILE A 1 109 ? 19.877 9.5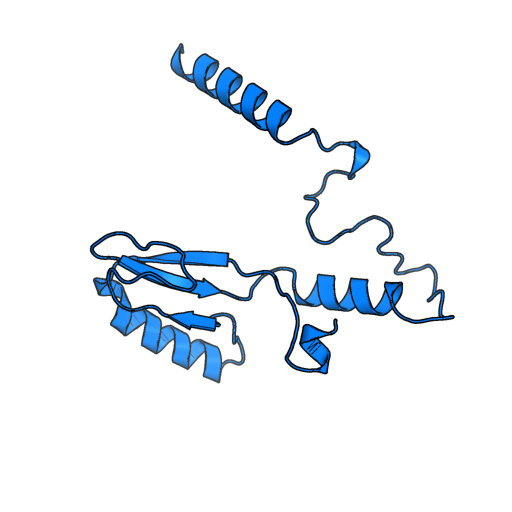21 1.502 1.00 66.06 109 ILE A C 1
ATOM 812 O O . ILE A 1 109 ? 18.716 9.099 1.486 1.00 66.06 109 ILE A O 1
ATOM 816 N N . PRO A 1 110 ? 20.852 8.847 2.147 1.00 62.03 110 PRO A N 1
ATOM 817 C CA . PRO A 1 110 ? 20.583 7.645 2.929 1.00 62.03 110 PRO A CA 1
ATOM 818 C C . PRO A 1 110 ? 19.525 7.889 4.012 1.00 62.03 110 PRO A C 1
ATOM 820 O O . PRO A 1 110 ? 19.522 8.926 4.674 1.00 62.03 110 PRO A O 1
ATOM 823 N N . TYR A 1 111 ? 18.669 6.896 4.259 1.00 46.03 111 TYR A N 1
ATOM 824 C CA . TYR A 1 111 ? 17.556 7.003 5.211 1.00 46.03 111 TYR A CA 1
ATOM 825 C C . TYR A 1 111 ? 17.973 7.453 6.624 1.00 46.03 111 TYR A C 1
ATOM 827 O O . TYR A 1 111 ? 17.245 8.198 7.277 1.00 46.03 111 TYR A O 1
ATOM 835 N N . ARG A 1 112 ? 19.162 7.047 7.091 1.00 56.44 112 ARG A N 1
ATOM 836 C CA . ARG A 1 112 ? 19.704 7.493 8.387 1.00 56.44 112 ARG A CA 1
ATOM 837 C C . ARG A 1 112 ? 19.945 9.006 8.416 1.00 56.44 112 ARG A C 1
ATOM 839 O O . ARG A 1 112 ? 19.473 9.668 9.331 1.00 56.44 112 ARG A O 1
ATOM 846 N N . ALA A 1 113 ? 20.552 9.551 7.361 1.00 61.62 113 ALA A N 1
ATOM 847 C CA . ALA A 1 113 ? 20.787 10.987 7.218 1.00 61.62 113 ALA A CA 1
ATOM 848 C C . ALA A 1 113 ? 19.474 11.777 7.077 1.00 61.62 113 ALA A C 1
ATOM 850 O O . ALA A 1 113 ? 19.347 12.876 7.609 1.00 61.62 113 ALA A O 1
ATOM 851 N N . PHE A 1 114 ? 18.468 11.214 6.397 1.00 70.69 114 PHE A N 1
ATOM 852 C CA . PHE A 1 114 ? 17.129 11.809 6.354 1.00 70.69 114 PHE A CA 1
ATOM 853 C C . PHE A 1 114 ? 16.489 11.869 7.744 1.00 70.69 114 PHE A C 1
ATOM 855 O O . PHE A 1 114 ? 15.989 12.917 8.144 1.00 70.69 114 PHE A O 1
ATOM 862 N N . ARG A 1 115 ? 16.540 10.762 8.496 1.00 55.53 115 ARG A N 1
ATOM 863 C CA . ARG A 1 115 ? 15.991 10.676 9.853 1.00 55.53 115 ARG A CA 1
ATOM 864 C C . ARG A 1 115 ? 16.645 11.696 10.788 1.00 55.53 115 ARG A C 1
ATOM 866 O O . ARG A 1 115 ? 15.934 12.386 11.503 1.00 55.53 115 ARG A O 1
ATOM 873 N N . GLU A 1 116 ? 17.969 11.825 10.751 1.00 80.62 116 GLU A N 1
ATOM 874 C CA . GLU A 1 116 ? 18.711 12.817 11.544 1.00 80.62 116 GLU A CA 1
ATOM 875 C C . GLU A 1 116 ? 18.288 14.253 11.209 1.00 80.62 116 GLU A C 1
ATOM 877 O O . GLU A 1 116 ? 17.978 15.030 12.112 1.00 80.62 116 GLU A O 1
ATOM 882 N N . ARG A 1 117 ? 18.196 14.587 9.913 1.00 83.81 117 ARG A N 1
ATOM 883 C CA . ARG A 1 117 ? 17.742 15.909 9.455 1.00 83.81 117 ARG A CA 1
ATOM 884 C C . ARG A 1 117 ? 16.311 16.208 9.888 1.00 83.81 117 ARG A C 1
ATOM 886 O O . ARG A 1 117 ? 16.049 17.304 10.366 1.00 83.81 117 ARG A O 1
ATOM 893 N N . ALA A 1 118 ? 15.401 15.246 9.748 1.00 72.62 118 ALA A N 1
ATOM 894 C CA . ALA A 1 118 ? 14.007 15.404 10.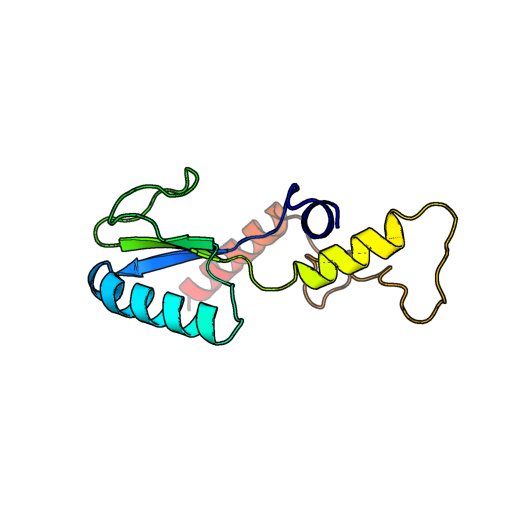149 1.00 72.62 118 ALA A CA 1
ATOM 895 C C . ALA A 1 118 ? 13.874 15.627 11.664 1.00 72.62 118 ALA A C 1
ATOM 897 O O . ALA A 1 118 ? 13.172 16.543 12.083 1.00 72.62 118 ALA A O 1
ATOM 898 N N . THR A 1 119 ? 14.591 14.849 12.482 1.00 83.62 119 THR A N 1
ATOM 899 C CA . THR A 1 119 ? 14.601 15.017 13.943 1.00 83.62 119 THR A CA 1
ATOM 900 C C . THR A 1 119 ? 15.147 16.385 14.351 1.00 83.62 119 THR A C 1
ATOM 902 O O . THR A 1 119 ? 14.547 17.051 15.191 1.00 83.62 119 THR A O 1
ATOM 905 N N . ALA A 1 120 ? 16.249 16.833 13.739 1.00 86.25 120 ALA A N 1
ATOM 906 C CA . ALA A 1 120 ? 16.825 18.148 14.012 1.00 86.25 120 ALA A CA 1
ATOM 907 C C . ALA A 1 120 ? 15.868 19.291 13.631 1.00 86.25 120 ALA A C 1
ATOM 909 O O . ALA A 1 120 ? 15.727 20.254 14.380 1.00 86.25 120 ALA A O 1
ATOM 910 N N . LEU A 1 121 ? 15.174 19.163 12.496 1.00 81.25 121 LEU A N 1
ATOM 911 C CA . LEU A 1 121 ? 14.207 20.154 12.027 1.00 81.25 121 LEU A CA 1
ATOM 912 C C . LEU A 1 121 ? 13.002 20.250 12.970 1.00 81.25 121 LEU A C 1
ATOM 914 O O . LEU A 1 121 ? 12.617 21.348 13.354 1.00 81.25 121 LEU A O 1
ATOM 918 N N . LEU A 1 122 ? 12.468 19.100 13.397 1.00 78.19 122 LEU A N 1
ATOM 919 C CA . LEU A 1 122 ? 11.361 19.018 14.352 1.00 78.19 122 LEU A CA 1
ATOM 920 C C . LEU A 1 122 ? 11.729 19.634 15.709 1.00 78.19 122 LEU A C 1
ATOM 922 O O . LEU A 1 122 ? 10.935 20.391 16.266 1.00 78.19 122 LEU A O 1
ATOM 926 N N . ALA A 1 123 ? 12.938 19.361 16.210 1.00 82.31 123 ALA A N 1
ATOM 927 C CA . ALA A 1 123 ? 13.446 19.946 17.452 1.00 82.31 123 ALA A CA 1
ATOM 928 C C . ALA A 1 123 ? 13.616 21.474 17.357 1.00 82.31 123 ALA A C 1
ATOM 930 O O . ALA A 1 123 ? 13.313 22.188 18.313 1.00 82.31 123 ALA A O 1
ATOM 931 N N . ALA A 1 124 ? 14.044 21.981 16.196 1.00 76.25 124 ALA A N 1
ATOM 932 C CA . ALA A 1 124 ? 14.167 23.414 15.944 1.00 76.25 124 ALA A CA 1
ATOM 933 C C . ALA A 1 124 ? 12.797 24.117 15.903 1.00 76.25 124 ALA A C 1
ATOM 935 O O . ALA A 1 124 ? 12.636 25.175 16.506 1.00 76.25 124 ALA A O 1
ATOM 936 N N . THR A 1 125 ? 11.787 23.510 15.271 1.00 70.38 125 THR A N 1
ATOM 937 C CA . THR A 1 125 ? 10.413 24.052 15.244 1.00 70.38 125 THR A CA 1
ATOM 938 C C . THR A 1 125 ? 9.682 23.987 16.584 1.00 70.38 125 THR A C 1
ATOM 940 O O . THR A 1 125 ? 8.733 24.732 16.773 1.00 70.38 125 THR A O 1
ATOM 943 N N . ALA A 1 126 ? 10.101 23.127 17.517 1.00 63.22 126 ALA A N 1
ATOM 944 C CA . ALA A 1 126 ? 9.500 23.034 18.851 1.00 63.22 126 ALA A CA 1
ATOM 945 C C . ALA A 1 126 ? 10.015 24.102 19.840 1.00 63.22 126 ALA A C 1
ATOM 947 O O . ALA A 1 126 ? 9.509 24.197 20.954 1.00 63.22 126 ALA A O 1
ATOM 948 N N . SER A 1 127 ? 11.035 24.875 19.450 1.00 55.62 127 SER A N 1
ATOM 949 C CA . SER A 1 127 ? 11.664 25.918 20.277 1.00 55.62 127 SER A CA 1
ATOM 950 C C . SER A 1 127 ? 11.278 27.346 19.849 1.00 55.62 127 SER A C 1
ATOM 952 O O . SER A 1 127 ? 11.909 28.301 20.298 1.00 55.62 127 SER A O 1
ATOM 954 N N . THR A 1 128 ? 10.281 27.488 18.968 1.00 51.06 128 THR A N 1
ATOM 955 C CA . THR A 1 128 ? 9.697 28.766 18.512 1.00 51.06 128 THR A CA 1
ATOM 956 C C . THR A 1 128 ? 8.223 28.799 18.884 1.00 51.06 128 THR A C 1
ATOM 958 O O . THR A 1 128 ? 7.746 29.881 19.284 1.00 51.06 128 THR A O 1
#

Foldseek 3Di:
DCCVPPVDDDADKDKDKDFPVCVVVVVVVCVVCVVVVNNFWPDKADAQDDDPNHGDDHRIIMTITRDDCRVVQVVVCVCPVDPPDPDDPPPPPVQDPPPDDPDGPVPDDPPVVVVVVVVVVVVVVVVD

Secondary structure (DSSP, 8-state):
-HHHHHS-S----EEEEEEGGGHHHHHHHHHHHHHTT---EEEE--TT--BTTB---TTEEEEEE--SSHHHHHHHHHHHHSTT----GGG-GGG--TT--SS-GGGPPPHHHHHHHHHHHHHHHTT-

pLDDT: mean 75.09, std 17.75, range [41.25, 98.06]